Protein AF-A0A7S3Q5N1-F1 (afdb_monomer_lite)

Sequence (152 aa):
MFLPSTVKSIEFRAFNDCRSLRLLILPHDIDLNKVGNGIIDETAIYQIAENAGVAYEEYEWGDITAESNLRVNEWLFHHMDAVPLHKLCSDSTVTTKQINDYLHEHGNDSALAIDTIRGMTPLHILSMNPHAPPDTILTLLKADINAANVED

InterPro domains:
  IPR036770 Ankyrin repeat-containing domain superfamily [SSF48403] (69-150)

Secondary structure (DSSP, 8-state):
-B--TT---B-TTTTTT-TT----B--TT--GGGB-TTTTTTSHHHHHHHHTT----B-TTSPBPHHHHHHHHHHHHHTTTTSHHHHHHH-TT--HHHHHHHHHHH-GGGGG--BTTTTB-HHHHHHH-TT--HHHHHHHHHHHHHHTT---

Foldseek 3Di:
DEDDLPDAAAEALNCALVQVDLAYADRLPHDLVRYHACVQHNYLVQVLCVVVVLHFDADPVRHTDPVSRSSSSVCNHCVCVVLVLLVLLQDLPRDLVVNVVVCVVPPLCSQVDAPPSRRDGSLRSNVPRPNRDPVNNVSSVVSVVVVVVDDD

Organism: NCBI:txid122233

Radius of gyration: 17.09 Å; chains: 1; bounding box: 43×34×48 Å

pLDDT: mean 90.54, std 10.33, range [36.06, 98.06]

Structure (mmCIF, N/CA/C/O backbone):
data_AF-A0A7S3Q5N1-F1
#
_entry.id   AF-A0A7S3Q5N1-F1
#
loop_
_atom_site.group_PDB
_atom_site.id
_atom_site.type_symbol
_atom_site.label_atom_id
_atom_site.label_alt_id
_atom_site.label_comp_id
_atom_site.label_asym_id
_atom_site.label_entity_id
_atom_site.label_seq_id
_atom_site.pdbx_PDB_ins_code
_atom_site.Cartn_x
_atom_site.Cartn_y
_atom_site.Cartn_z
_atom_site.occupancy
_atom_site.B_iso_or_equiv
_atom_site.auth_seq_id
_atom_site.auth_comp_id
_atom_site.auth_asym_id
_atom_site.auth_atom_id
_atom_site.pdbx_PDB_model_num
ATOM 1 N N . MET A 1 1 ? -3.503 -5.733 -0.425 1.00 91.06 1 MET A N 1
ATOM 2 C CA . MET A 1 1 ? -2.674 -6.925 -0.172 1.00 91.06 1 MET A CA 1
ATOM 3 C C . MET A 1 1 ? -1.608 -6.554 0.836 1.00 91.06 1 MET A C 1
ATOM 5 O O . MET A 1 1 ? -0.963 -5.528 0.662 1.00 91.06 1 MET A O 1
ATOM 9 N N . PHE A 1 2 ? -1.458 -7.364 1.878 1.00 94.00 2 PHE A N 1
ATOM 10 C CA . PHE A 1 2 ? -0.447 -7.187 2.917 1.00 94.00 2 PHE A CA 1
ATOM 11 C C . PHE A 1 2 ? 0.593 -8.285 2.749 1.00 94.00 2 PHE A C 1
ATOM 13 O O . PHE A 1 2 ? 0.234 -9.465 2.746 1.00 94.00 2 PHE A O 1
ATOM 20 N N . LEU A 1 3 ? 1.854 -7.907 2.553 1.00 94.06 3 LEU A N 1
ATOM 21 C CA . LEU A 1 3 ? 2.936 -8.880 2.492 1.00 94.06 3 LEU A CA 1
ATOM 22 C C . LEU A 1 3 ? 3.393 -9.243 3.912 1.00 94.06 3 LEU A C 1
ATOM 24 O O . LEU A 1 3 ? 3.551 -8.349 4.744 1.00 94.06 3 LEU A O 1
ATOM 28 N N . PRO A 1 4 ? 3.626 -10.534 4.211 1.00 91.69 4 PRO A N 1
ATOM 29 C CA . PRO A 1 4 ? 4.167 -10.941 5.504 1.00 91.69 4 PRO A CA 1
ATOM 30 C C . PRO A 1 4 ? 5.545 -10.326 5.777 1.00 91.69 4 PRO A C 1
ATOM 32 O O . PRO A 1 4 ? 6.377 -10.247 4.874 1.00 91.69 4 PRO A O 1
ATOM 35 N N . SER A 1 5 ? 5.848 -10.019 7.043 1.00 90.50 5 SER A N 1
ATOM 36 C CA . SER A 1 5 ? 7.173 -9.524 7.475 1.00 90.50 5 SER A CA 1
ATOM 37 C C . SER A 1 5 ? 8.328 -10.503 7.219 1.00 90.50 5 SER A C 1
ATOM 39 O O . SER A 1 5 ? 9.507 -10.153 7.248 1.00 90.50 5 SER A O 1
ATOM 41 N N . THR A 1 6 ? 8.005 -11.764 6.936 1.00 93.38 6 THR A N 1
ATOM 42 C CA . THR A 1 6 ? 8.986 -12.786 6.574 1.00 93.38 6 THR A CA 1
ATOM 43 C C . THR A 1 6 ? 9.476 -12.672 5.130 1.00 93.38 6 THR A C 1
ATOM 45 O O . THR A 1 6 ? 10.448 -13.340 4.786 1.00 93.38 6 THR A O 1
ATOM 48 N N . VAL A 1 7 ? 8.827 -11.875 4.274 1.00 95.44 7 VAL A N 1
ATOM 49 C CA . VAL A 1 7 ? 9.244 -11.677 2.878 1.00 95.44 7 VAL A CA 1
ATOM 50 C C . VAL A 1 7 ? 10.573 -10.921 2.843 1.00 95.44 7 VAL A C 1
ATOM 52 O O . VAL A 1 7 ? 10.701 -9.853 3.432 1.00 95.44 7 VAL A O 1
ATOM 55 N N . LYS A 1 8 ? 11.576 -11.486 2.158 1.00 96.00 8 LYS A N 1
ATOM 56 C CA . LYS A 1 8 ? 12.937 -10.917 2.059 1.00 96.00 8 LYS A CA 1
ATOM 57 C C . LYS A 1 8 ? 13.319 -10.432 0.662 1.00 96.00 8 LYS A C 1
ATOM 59 O O . LYS A 1 8 ? 14.310 -9.719 0.531 1.00 96.00 8 LYS A O 1
ATOM 64 N N . SER A 1 9 ? 12.558 -10.817 -0.353 1.00 97.12 9 SER A N 1
ATOM 65 C CA . SER A 1 9 ? 12.685 -10.338 -1.727 1.00 97.12 9 SER A CA 1
ATOM 66 C C . SER A 1 9 ? 11.333 -10.432 -2.424 1.00 97.12 9 SER A C 1
ATOM 68 O O . SER A 1 9 ? 10.476 -11.232 -2.037 1.00 97.12 9 SER A O 1
ATOM 70 N N . ILE A 1 10 ? 11.145 -9.602 -3.443 1.00 98.06 10 ILE A N 1
ATOM 71 C CA . ILE A 1 10 ? 10.006 -9.662 -4.357 1.00 98.06 10 ILE A CA 1
ATOM 72 C C . ILE A 1 10 ? 10.604 -9.734 -5.753 1.00 98.06 10 ILE A C 1
ATOM 74 O O . ILE A 1 10 ? 11.391 -8.873 -6.129 1.00 98.06 10 ILE A O 1
ATOM 78 N N . GLU A 1 11 ? 10.267 -10.776 -6.500 1.00 97.94 11 GLU A N 1
ATOM 79 C CA . GLU A 1 11 ? 10.879 -11.024 -7.804 1.00 97.94 11 GLU A CA 1
ATOM 80 C C . GLU A 1 11 ? 10.388 -10.052 -8.885 1.00 97.94 11 GLU A C 1
ATOM 82 O O . GLU A 1 11 ? 9.372 -9.366 -8.737 1.00 97.94 11 GLU A O 1
ATOM 87 N N . PHE A 1 12 ? 11.130 -10.012 -9.994 1.00 95.81 12 PHE A N 1
ATOM 88 C CA . PHE A 1 12 ? 10.786 -9.247 -11.192 1.00 95.81 12 PHE A CA 1
ATOM 89 C C . PHE A 1 12 ? 9.322 -9.463 -11.596 1.00 95.81 12 PHE A C 1
ATOM 91 O O . PHE A 1 12 ? 8.880 -10.604 -11.740 1.00 95.81 12 PHE A O 1
ATOM 98 N N . ARG A 1 13 ? 8.581 -8.359 -11.782 1.00 95.56 13 ARG A N 1
ATOM 99 C CA . ARG A 1 13 ? 7.178 -8.366 -12.231 1.00 95.56 13 ARG A CA 1
ATOM 100 C C . ARG A 1 13 ? 6.227 -9.246 -11.399 1.00 95.56 13 ARG A C 1
ATOM 102 O O . ARG A 1 13 ? 5.213 -9.708 -11.911 1.00 95.56 13 ARG A O 1
ATOM 109 N N . ALA A 1 14 ? 6.498 -9.447 -10.106 1.00 97.88 14 ALA A N 1
ATOM 110 C CA . ALA A 1 14 ? 5.710 -10.349 -9.253 1.00 97.88 14 ALA A CA 1
ATOM 111 C C . ALA A 1 14 ? 4.196 -10.052 -9.201 1.00 97.88 14 ALA A C 1
ATOM 113 O O . ALA A 1 14 ? 3.405 -10.985 -9.068 1.00 97.88 14 ALA A O 1
ATOM 114 N N . PHE A 1 15 ? 3.790 -8.781 -9.305 1.00 97.81 15 PHE A N 1
ATOM 115 C CA . PHE A 1 15 ? 2.381 -8.373 -9.375 1.00 97.81 15 PHE A CA 1
ATOM 116 C C . PHE A 1 15 ? 2.050 -7.640 -10.678 1.00 97.81 15 PHE A C 1
ATOM 118 O O . PHE A 1 15 ? 1.045 -6.931 -10.738 1.00 97.81 15 PHE A O 1
ATOM 125 N N . ASN A 1 16 ? 2.872 -7.813 -11.717 1.00 95.50 16 ASN A N 1
ATOM 126 C CA . ASN A 1 16 ? 2.586 -7.251 -13.030 1.00 95.50 16 ASN A CA 1
ATOM 127 C C . ASN A 1 16 ? 1.212 -7.735 -13.516 1.00 95.50 16 ASN A C 1
ATOM 129 O O . ASN A 1 16 ? 0.789 -8.852 -13.203 1.00 95.50 16 ASN A O 1
ATOM 133 N N . ASP A 1 17 ? 0.482 -6.859 -14.204 1.00 96.81 17 ASP A N 1
ATOM 134 C CA . ASP A 1 17 ? -0.865 -7.124 -14.724 1.00 96.81 17 ASP A CA 1
ATOM 135 C C . ASP A 1 17 ? -1.947 -7.438 -13.678 1.00 96.81 17 ASP A C 1
ATOM 137 O O . ASP A 1 17 ? -3.094 -7.764 -14.011 1.00 96.81 17 ASP A O 1
ATOM 141 N N . CYS A 1 18 ? -1.657 -7.266 -12.386 1.00 97.19 18 CYS A N 1
ATOM 142 C CA . CYS A 1 18 ? -2.661 -7.367 -11.331 1.00 97.19 18 CYS A CA 1
ATOM 143 C C . CYS A 1 18 ? -3.556 -6.113 -11.317 1.00 97.19 18 CYS A C 1
ATOM 145 O O . CYS A 1 18 ? -3.589 -5.356 -10.350 1.00 97.19 18 CYS A O 1
ATOM 147 N N . ARG A 1 19 ? -4.336 -5.896 -12.382 1.00 95.00 19 ARG A N 1
ATOM 148 C CA . ARG A 1 19 ? -5.135 -4.679 -12.643 1.00 95.00 19 ARG A CA 1
ATOM 149 C C . ARG A 1 19 ? -6.170 -4.352 -11.562 1.00 95.00 19 ARG A C 1
ATOM 151 O O . ARG A 1 19 ? -6.584 -3.207 -11.425 1.00 95.00 19 ARG A O 1
ATOM 158 N N . SER A 1 20 ? -6.586 -5.345 -10.774 1.00 93.38 20 SER A N 1
ATOM 159 C CA . SER A 1 20 ? -7.503 -5.152 -9.636 1.00 93.38 20 SER A CA 1
ATOM 160 C C . SER A 1 20 ? -6.793 -4.812 -8.320 1.00 93.38 20 SER A C 1
ATOM 162 O O . SER A 1 20 ? -7.452 -4.470 -7.338 1.00 93.38 20 SER A O 1
ATOM 164 N N . LEU A 1 21 ? -5.463 -4.918 -8.265 1.00 94.12 21 LEU A N 1
ATOM 165 C CA . LEU A 1 21 ? -4.680 -4.640 -7.069 1.00 94.12 21 LEU A CA 1
ATOM 166 C C . LEU A 1 21 ? -4.631 -3.126 -6.839 1.00 94.12 21 LEU A C 1
ATOM 168 O O . LEU A 1 21 ? -4.021 -2.398 -7.612 1.00 94.12 21 LEU A O 1
ATOM 172 N N . ARG A 1 22 ? -5.303 -2.669 -5.775 1.00 91.50 22 ARG A N 1
ATOM 173 C CA . ARG A 1 22 ? -5.421 -1.245 -5.390 1.00 91.50 22 ARG A CA 1
ATOM 174 C C . ARG A 1 22 ? -4.589 -0.851 -4.171 1.00 91.50 22 ARG A C 1
ATOM 176 O O . ARG A 1 22 ? -4.359 0.329 -3.929 1.00 91.50 22 ARG A O 1
ATOM 183 N N . LEU A 1 23 ? -4.161 -1.838 -3.390 1.00 92.38 23 LEU A N 1
ATOM 184 C CA . LEU A 1 23 ? -3.349 -1.649 -2.194 1.00 92.38 23 LEU A CA 1
ATOM 185 C C . LEU A 1 23 ? -2.298 -2.750 -2.132 1.00 92.38 23 LEU A C 1
ATOM 187 O O . LEU A 1 23 ? -2.646 -3.932 -2.214 1.00 92.38 23 LEU A O 1
ATOM 191 N N . LEU A 1 24 ? -1.044 -2.370 -1.929 1.00 94.88 24 LEU A N 1
ATOM 192 C CA . LEU A 1 24 ? 0.062 -3.270 -1.643 1.00 94.88 24 LEU A CA 1
ATOM 193 C C . LEU A 1 24 ? 0.885 -2.636 -0.525 1.00 94.88 24 LEU A C 1
ATOM 195 O O . LEU A 1 24 ? 1.440 -1.559 -0.709 1.00 94.88 24 LEU A O 1
ATOM 199 N N . ILE A 1 25 ? 0.916 -3.290 0.632 1.00 94.12 25 ILE A N 1
ATOM 200 C CA . ILE A 1 25 ? 1.718 -2.869 1.779 1.00 94.12 25 ILE A CA 1
ATOM 201 C C . ILE A 1 25 ? 2.955 -3.759 1.828 1.00 94.12 25 ILE A C 1
ATOM 203 O O . ILE A 1 25 ? 2.840 -4.979 2.002 1.00 94.12 25 ILE A O 1
ATOM 207 N N . LEU A 1 26 ? 4.120 -3.142 1.627 1.00 94.88 26 LEU A N 1
ATOM 208 C CA . LEU A 1 26 ? 5.410 -3.808 1.753 1.00 94.88 26 LEU A CA 1
ATOM 209 C C . LEU A 1 26 ? 5.755 -4.042 3.234 1.00 94.88 26 LEU A C 1
ATOM 211 O O . LEU A 1 26 ? 5.317 -3.273 4.093 1.00 94.88 26 LEU A O 1
ATOM 215 N N . PRO A 1 27 ? 6.555 -5.072 3.556 1.00 92.31 27 PRO A N 1
ATOM 216 C CA . PRO A 1 27 ? 7.110 -5.229 4.894 1.00 92.31 27 PRO A CA 1
ATOM 217 C C . PRO A 1 27 ? 7.969 -4.023 5.277 1.00 92.31 27 PRO A C 1
ATOM 219 O O . PRO A 1 27 ? 8.753 -3.549 4.461 1.00 92.31 27 PRO A O 1
ATOM 222 N N . HIS A 1 28 ? 7.876 -3.567 6.526 1.00 88.88 28 HIS A N 1
ATOM 223 C CA . HIS A 1 28 ? 8.630 -2.402 7.008 1.00 88.88 28 HIS A CA 1
ATOM 224 C C . HIS A 1 28 ? 10.155 -2.616 7.031 1.00 88.88 28 HIS A C 1
ATOM 226 O O . HIS A 1 28 ? 10.906 -1.648 7.069 1.00 88.88 28 HIS A O 1
ATOM 232 N N . ASP A 1 29 ? 10.617 -3.868 7.040 1.00 91.12 29 ASP A N 1
ATOM 233 C CA . ASP A 1 29 ? 12.030 -4.257 7.059 1.00 91.12 29 ASP A CA 1
ATOM 234 C C . ASP A 1 29 ? 12.522 -4.795 5.705 1.00 91.12 29 ASP A C 1
ATOM 236 O O . ASP A 1 29 ? 13.600 -5.395 5.637 1.00 91.12 29 ASP A O 1
ATOM 240 N N . ILE A 1 30 ? 11.742 -4.630 4.627 1.00 95.25 30 ILE A N 1
ATOM 241 C CA . ILE A 1 30 ? 12.154 -5.117 3.311 1.00 95.25 30 ILE A CA 1
ATOM 242 C C . ILE A 1 30 ? 13.352 -4.320 2.784 1.00 95.25 30 ILE A C 1
ATOM 244 O O . ILE A 1 30 ? 13.396 -3.093 2.845 1.00 95.25 30 ILE A O 1
ATOM 248 N N . ASP A 1 31 ? 14.327 -5.030 2.225 1.00 95.38 31 ASP A N 1
ATOM 249 C CA . ASP A 1 31 ? 15.434 -4.417 1.497 1.00 95.38 31 ASP A CA 1
ATOM 250 C C . ASP A 1 31 ? 14.937 -4.005 0.106 1.00 95.38 31 ASP A C 1
ATOM 252 O O . ASP A 1 31 ? 14.671 -4.867 -0.735 1.00 95.38 31 ASP A O 1
ATOM 256 N N . LEU A 1 32 ? 14.804 -2.697 -0.144 1.00 95.31 32 LEU A N 1
ATOM 257 C CA . LEU A 1 32 ? 14.310 -2.174 -1.425 1.00 95.31 32 LEU A CA 1
ATOM 258 C C . LEU A 1 32 ? 15.200 -2.573 -2.614 1.00 95.31 32 LEU A C 1
ATOM 260 O O . LEU A 1 32 ? 14.700 -2.671 -3.732 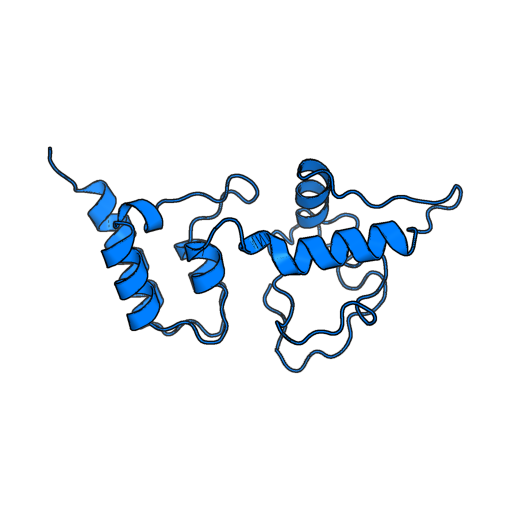1.00 95.31 32 LEU A O 1
ATOM 264 N N . ASN A 1 33 ? 16.476 -2.911 -2.386 1.00 93.75 33 ASN A N 1
ATOM 265 C CA . ASN A 1 33 ? 17.361 -3.435 -3.435 1.00 93.75 33 ASN A CA 1
ATOM 266 C C . ASN A 1 33 ? 17.005 -4.870 -3.860 1.00 93.75 33 ASN A C 1
ATOM 268 O O . ASN A 1 33 ? 17.517 -5.366 -4.862 1.00 93.75 33 ASN A O 1
ATOM 272 N N . LYS A 1 34 ? 16.152 -5.557 -3.091 1.00 96.12 34 LYS A N 1
ATOM 273 C CA . LYS A 1 34 ? 15.634 -6.905 -3.374 1.00 96.12 34 LYS A CA 1
ATOM 274 C C . LYS A 1 34 ? 14.180 -6.894 -3.835 1.00 96.12 34 LYS A C 1
ATOM 276 O O . LYS A 1 34 ? 13.543 -7.949 -3.879 1.00 96.12 34 LYS A O 1
ATOM 281 N N . VAL A 1 35 ? 13.647 -5.718 -4.148 1.00 97.38 35 VAL A N 1
ATOM 282 C CA . VAL A 1 35 ? 12.347 -5.563 -4.793 1.00 97.38 35 VAL A CA 1
ATOM 283 C C . VAL A 1 35 ? 12.596 -5.400 -6.289 1.00 97.38 35 VAL A C 1
ATOM 285 O O . VAL A 1 35 ? 13.238 -4.447 -6.727 1.00 97.38 35 VAL A O 1
ATOM 288 N N . GLY A 1 36 ? 12.140 -6.383 -7.061 1.00 95.50 36 GLY A N 1
ATOM 289 C CA . GLY A 1 36 ? 12.423 -6.515 -8.484 1.00 95.50 36 GLY A CA 1
ATOM 290 C C . GLY A 1 36 ? 11.889 -5.361 -9.328 1.00 95.50 36 GLY A C 1
ATOM 291 O O . GLY A 1 36 ? 11.133 -4.509 -8.862 1.00 95.50 36 GLY A O 1
ATOM 292 N N . ASN A 1 37 ? 12.277 -5.345 -10.603 1.00 94.62 37 ASN A N 1
ATOM 293 C CA . ASN A 1 37 ? 11.796 -4.323 -11.525 1.00 94.62 37 ASN A CA 1
ATOM 294 C C . ASN A 1 37 ? 10.327 -4.556 -11.893 1.00 94.62 37 ASN A C 1
ATOM 296 O O . ASN A 1 37 ? 9.907 -5.700 -12.099 1.00 94.62 37 ASN A O 1
ATOM 300 N N . GLY A 1 38 ? 9.558 -3.469 -11.990 1.00 95.19 38 GLY A N 1
ATOM 301 C CA . GLY A 1 38 ? 8.195 -3.508 -12.524 1.00 95.19 38 GLY A CA 1
ATOM 302 C C . GLY A 1 38 ? 7.207 -4.308 -11.679 1.00 95.19 38 GLY A C 1
ATOM 303 O O . GLY A 1 38 ? 6.259 -4.868 -12.225 1.00 95.19 38 GLY A O 1
ATOM 304 N N . ILE A 1 39 ? 7.415 -4.427 -10.360 1.00 97.06 39 ILE A N 1
ATOM 305 C CA . ILE A 1 39 ? 6.557 -5.280 -9.519 1.00 97.06 39 ILE A CA 1
ATOM 306 C C . ILE A 1 39 ? 5.084 -4.886 -9.559 1.00 97.06 39 ILE A C 1
ATOM 308 O O . ILE A 1 39 ? 4.245 -5.751 -9.348 1.00 97.06 39 ILE A O 1
ATOM 312 N N . ILE A 1 40 ? 4.778 -3.616 -9.822 1.00 96.81 40 ILE A N 1
ATOM 313 C CA . ILE A 1 40 ? 3.415 -3.088 -9.903 1.00 96.81 40 ILE A CA 1
ATOM 314 C C . ILE A 1 40 ? 3.053 -2.620 -11.315 1.00 96.81 40 ILE A C 1
ATOM 316 O O . ILE A 1 40 ? 2.032 -1.960 -11.482 1.00 96.81 40 ILE A O 1
ATOM 320 N N . ASP A 1 41 ? 3.856 -2.945 -12.324 1.00 94.50 41 ASP A N 1
ATOM 321 C CA . ASP A 1 41 ? 3.592 -2.544 -13.705 1.00 94.50 41 ASP A CA 1
ATOM 322 C C . ASP A 1 41 ? 2.229 -3.078 -14.193 1.00 94.50 41 ASP A C 1
ATOM 324 O O . ASP A 1 41 ? 1.811 -4.176 -13.819 1.00 94.50 41 ASP A O 1
ATOM 328 N N . GLU A 1 42 ? 1.502 -2.291 -14.980 1.00 94.19 42 GLU A N 1
ATOM 329 C CA . GLU A 1 42 ? 0.109 -2.557 -15.389 1.00 94.19 42 GLU A CA 1
ATOM 330 C C . GLU A 1 42 ? -0.895 -2.816 -14.232 1.00 94.19 42 GLU A C 1
ATOM 332 O O . GLU A 1 42 ? -1.951 -3.427 -14.421 1.00 94.19 42 GLU A O 1
ATOM 337 N N . THR A 1 43 ? -0.626 -2.332 -13.013 1.00 96.06 43 THR A N 1
ATOM 338 C CA . THR A 1 43 ? -1.594 -2.380 -11.895 1.00 96.06 43 THR A CA 1
ATOM 339 C C . THR A 1 43 ? -2.321 -1.049 -11.686 1.00 96.06 43 THR A C 1
ATOM 341 O O . THR A 1 43 ? -1.865 0.012 -12.112 1.00 96.06 43 THR A O 1
ATOM 344 N N . ALA A 1 44 ? -3.436 -1.066 -10.944 1.00 94.38 44 ALA A N 1
ATOM 345 C CA . ALA A 1 44 ? -4.084 0.177 -10.516 1.00 94.38 44 ALA A CA 1
ATOM 346 C C . ALA A 1 44 ? -3.209 0.991 -9.538 1.00 94.38 44 ALA A C 1
ATOM 348 O O . ALA A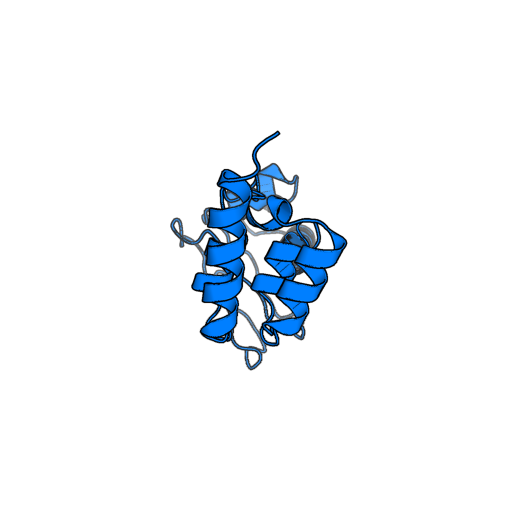 1 44 ? -3.317 2.214 -9.492 1.00 94.38 44 ALA A O 1
ATOM 349 N N . ILE A 1 45 ? -2.316 0.337 -8.781 1.00 94.25 45 ILE A N 1
ATOM 350 C CA . ILE A 1 45 ? -1.334 1.025 -7.924 1.00 94.25 45 ILE A CA 1
ATOM 351 C C . ILE A 1 45 ? -0.319 1.800 -8.768 1.00 94.25 45 ILE A C 1
ATOM 353 O O . ILE A 1 45 ? 0.103 2.877 -8.360 1.00 94.25 45 ILE A O 1
ATOM 357 N N . TYR A 1 46 ? 0.054 1.296 -9.944 1.00 95.00 46 TYR A N 1
ATOM 358 C CA . TYR A 1 46 ? 0.976 2.016 -10.818 1.00 95.00 46 TYR A CA 1
ATOM 359 C C . TYR A 1 46 ? 0.364 3.290 -11.400 1.00 95.00 46 TYR A C 1
ATOM 361 O O . TYR A 1 46 ? 1.000 4.334 -11.345 1.00 95.00 46 TYR A O 1
ATOM 369 N N . GLN A 1 47 ? -0.899 3.258 -11.833 1.00 92.44 47 GLN A N 1
ATOM 370 C CA . GLN A 1 47 ? -1.612 4.474 -12.266 1.00 92.44 47 GLN A CA 1
ATOM 371 C C . GLN A 1 47 ? -1.652 5.535 -11.159 1.00 92.44 47 GLN A C 1
ATOM 373 O O . GLN A 1 47 ? -1.545 6.735 -11.396 1.00 92.44 47 GLN A O 1
ATOM 378 N N . ILE A 1 48 ? -1.799 5.079 -9.917 1.00 91.31 48 ILE A N 1
ATOM 379 C CA . ILE A 1 48 ? -1.720 5.932 -8.741 1.00 91.31 48 ILE A CA 1
ATOM 380 C C . ILE A 1 48 ? -0.313 6.547 -8.589 1.00 91.31 48 ILE A C 1
ATOM 382 O O . ILE A 1 48 ? -0.205 7.748 -8.340 1.00 91.31 48 ILE A O 1
ATOM 386 N N . ALA A 1 49 ? 0.746 5.743 -8.709 1.00 93.38 49 ALA A N 1
ATOM 387 C CA . ALA A 1 49 ? 2.126 6.213 -8.605 1.00 93.38 49 ALA A CA 1
ATOM 388 C C . ALA A 1 49 ? 2.447 7.231 -9.710 1.00 93.38 49 ALA A C 1
ATOM 390 O O . ALA A 1 49 ? 2.979 8.303 -9.428 1.00 93.38 49 ALA A O 1
ATOM 391 N N . GLU A 1 50 ? 2.024 6.955 -10.943 1.00 93.56 50 GLU A N 1
ATOM 392 C CA . GLU A 1 50 ? 2.158 7.854 -12.089 1.00 93.56 50 GLU A CA 1
ATOM 393 C C . GLU A 1 50 ? 1.467 9.203 -11.839 1.00 93.56 50 GLU A C 1
ATOM 395 O O . GLU A 1 50 ? 2.085 10.254 -12.013 1.00 93.56 50 GLU A O 1
ATOM 400 N N . ASN A 1 51 ? 0.234 9.197 -11.319 1.00 91.62 51 ASN A N 1
ATOM 401 C CA . ASN A 1 51 ? -0.483 10.421 -10.934 1.00 91.62 51 ASN A CA 1
ATOM 402 C C . ASN A 1 51 ? 0.210 11.204 -9.806 1.00 91.62 51 ASN A C 1
ATOM 404 O O . ASN A 1 51 ? 0.039 12.419 -9.702 1.00 91.62 51 ASN A O 1
ATOM 408 N N . ALA A 1 52 ? 1.001 10.529 -8.969 1.00 90.31 52 ALA A N 1
ATOM 409 C CA . ALA A 1 52 ? 1.849 11.153 -7.958 1.00 90.31 52 ALA A CA 1
ATOM 410 C C . ALA A 1 52 ? 3.200 11.649 -8.521 1.00 90.31 52 ALA A C 1
ATOM 412 O O . ALA A 1 52 ? 4.051 12.101 -7.756 1.00 90.31 52 ALA A O 1
ATOM 413 N N . GLY A 1 53 ? 3.409 11.574 -9.840 1.00 93.75 53 GLY A N 1
ATOM 414 C CA . GLY A 1 53 ? 4.656 11.958 -10.505 1.00 93.75 53 GLY A CA 1
ATOM 415 C C . GLY A 1 53 ? 5.751 10.892 -10.428 1.00 93.75 53 GLY A C 1
ATOM 416 O O . GLY A 1 53 ? 6.921 11.197 -10.652 1.00 93.75 53 GLY A O 1
ATOM 417 N N . VAL A 1 54 ? 5.391 9.649 -10.101 1.00 94.31 54 VAL A N 1
ATOM 418 C CA . VAL A 1 54 ? 6.306 8.518 -9.921 1.00 94.31 54 VAL A CA 1
ATOM 419 C C . VAL A 1 54 ? 5.978 7.434 -10.950 1.00 94.31 54 VAL A C 1
ATOM 421 O O . VAL A 1 54 ? 5.405 6.395 -10.638 1.00 94.31 54 VAL A O 1
ATOM 424 N N . ALA A 1 55 ? 6.321 7.702 -12.209 1.00 93.12 55 ALA A N 1
ATOM 425 C CA . ALA A 1 55 ? 6.186 6.745 -13.308 1.00 93.12 55 ALA A CA 1
ATOM 426 C C . ALA A 1 55 ? 7.456 5.896 -13.473 1.00 93.12 55 ALA A C 1
ATOM 428 O O . ALA A 1 55 ? 8.553 6.327 -13.090 1.00 93.12 55 ALA A O 1
ATOM 429 N N . TYR A 1 56 ? 7.317 4.714 -14.075 1.00 94.25 56 TYR A N 1
ATOM 430 C CA . TYR A 1 56 ? 8.463 3.985 -14.602 1.00 94.25 56 TYR A CA 1
ATOM 431 C C . TYR A 1 56 ? 9.002 4.730 -15.820 1.00 94.25 56 TYR A C 1
ATOM 433 O O . TYR A 1 56 ? 8.254 5.300 -16.612 1.00 94.25 56 TYR A O 1
ATOM 441 N N . GLU A 1 57 ? 10.320 4.735 -15.953 1.00 91.50 57 GLU A N 1
ATOM 442 C CA . GLU A 1 57 ? 10.990 5.200 -17.158 1.00 91.50 57 GLU A CA 1
ATOM 443 C C . GLU A 1 57 ? 11.545 3.972 -17.862 1.00 91.50 57 GLU A C 1
ATOM 445 O O . GLU A 1 57 ? 12.196 3.134 -17.233 1.00 91.50 57 GLU A O 1
ATOM 450 N N . GLU A 1 58 ? 11.277 3.862 -19.157 1.00 86.44 58 GLU A N 1
ATOM 451 C CA . GLU A 1 58 ? 11.673 2.716 -19.966 1.00 86.44 58 GLU A CA 1
ATOM 452 C C . GLU A 1 58 ? 12.757 3.109 -20.972 1.00 86.44 58 GLU A C 1
ATOM 454 O O . GLU A 1 58 ? 12.758 4.211 -21.527 1.00 86.44 58 GLU A O 1
ATOM 459 N N . TYR A 1 59 ? 13.681 2.187 -21.239 1.00 81.75 59 TYR A N 1
ATOM 460 C CA . TYR A 1 59 ? 14.548 2.258 -22.413 1.00 81.75 59 TYR A CA 1
ATOM 461 C C . TYR A 1 59 ? 13.751 1.982 -23.697 1.00 81.75 59 TYR A C 1
ATOM 463 O O . TYR A 1 59 ? 12.643 1.455 -23.656 1.00 81.75 59 TYR A O 1
ATOM 471 N N . GLU A 1 60 ? 14.358 2.236 -24.862 1.00 75.31 60 GLU A N 1
ATOM 472 C CA . GLU A 1 60 ? 13.749 2.003 -26.190 1.00 75.31 60 GLU A CA 1
ATOM 473 C C . GLU A 1 60 ? 13.216 0.567 -26.419 1.00 75.31 60 GLU A C 1
ATOM 475 O O . GLU A 1 60 ? 12.487 0.329 -27.378 1.00 75.31 60 GLU A O 1
ATOM 480 N N . TRP A 1 61 ? 13.569 -0.387 -25.552 1.00 76.69 61 TRP A N 1
ATOM 481 C CA . TRP A 1 61 ? 13.206 -1.805 -25.634 1.00 76.69 61 TRP A CA 1
ATOM 482 C C . TRP A 1 61 ? 12.215 -2.246 -24.538 1.00 76.69 61 TRP A C 1
ATOM 484 O O . TRP A 1 61 ? 11.937 -3.438 -24.424 1.00 76.69 61 TRP A O 1
ATOM 494 N N . GLY A 1 62 ? 11.672 -1.305 -23.752 1.00 77.12 62 GLY A N 1
ATOM 495 C CA . GLY A 1 62 ? 10.679 -1.574 -22.701 1.00 77.12 62 GLY A CA 1
ATOM 496 C C . GLY A 1 62 ? 11.267 -2.023 -21.358 1.00 77.12 62 GLY A C 1
ATOM 497 O O . GLY A 1 62 ? 10.538 -2.482 -20.479 1.00 77.12 62 GLY A O 1
ATOM 498 N N . ASP A 1 63 ? 12.589 -1.917 -21.186 1.00 86.69 63 ASP A N 1
ATOM 499 C CA . ASP A 1 63 ? 13.248 -2.210 -19.913 1.00 86.69 63 ASP A CA 1
ATOM 500 C C . ASP A 1 63 ? 13.159 -1.005 -18.975 1.00 86.69 63 ASP A C 1
ATOM 502 O O . ASP A 1 63 ? 13.616 0.089 -19.308 1.00 86.69 63 ASP A O 1
ATOM 506 N N . ILE A 1 64 ? 12.624 -1.225 -17.775 1.00 91.81 64 ILE A N 1
ATOM 507 C CA . ILE A 1 64 ? 12.527 -0.209 -16.722 1.00 91.81 64 ILE A CA 1
ATOM 508 C C . ILE A 1 64 ? 13.929 0.137 -16.206 1.00 91.81 64 ILE A C 1
ATOM 510 O O . ILE A 1 64 ? 14.706 -0.752 -15.836 1.00 91.81 64 ILE A O 1
ATOM 514 N N . THR A 1 65 ? 14.250 1.431 -16.134 1.00 92.44 65 THR A N 1
ATOM 515 C CA . THR A 1 65 ? 15.533 1.897 -15.591 1.00 92.44 65 THR A CA 1
ATOM 516 C C . THR A 1 65 ? 15.658 1.565 -14.101 1.00 92.44 65 THR A C 1
ATOM 518 O O . THR A 1 65 ? 14.690 1.627 -13.343 1.00 92.44 65 THR A O 1
ATOM 521 N N . ALA A 1 66 ? 16.875 1.257 -13.639 1.00 91.81 66 ALA A N 1
ATOM 522 C CA . ALA A 1 66 ? 17.113 0.974 -12.219 1.00 91.81 66 ALA A CA 1
ATOM 523 C C . ALA A 1 66 ? 16.722 2.156 -11.308 1.00 91.81 66 ALA A C 1
ATOM 525 O O . ALA A 1 66 ? 16.205 1.946 -10.213 1.00 91.81 66 ALA A O 1
ATOM 526 N N . GLU A 1 67 ? 16.932 3.389 -11.778 1.00 93.44 67 GLU A N 1
ATOM 527 C CA . GLU A 1 67 ? 16.577 4.616 -11.057 1.00 93.44 67 GLU A CA 1
ATOM 528 C C . GLU A 1 67 ? 15.061 4.779 -10.907 1.00 93.44 67 GLU A C 1
ATOM 530 O O . GLU A 1 67 ? 14.571 4.974 -9.793 1.00 93.44 67 GLU A O 1
ATOM 535 N N . SER A 1 68 ? 14.297 4.637 -11.996 1.00 94.44 68 SER A N 1
ATOM 536 C CA . SER A 1 68 ? 12.836 4.735 -11.916 1.00 94.44 68 SER A CA 1
ATOM 537 C C . SER A 1 68 ? 12.233 3.592 -11.101 1.00 94.44 68 SER A C 1
ATOM 539 O O . SER A 1 68 ? 11.284 3.819 -10.350 1.00 94.44 68 SER A O 1
ATOM 541 N N . ASN A 1 69 ? 12.821 2.391 -11.162 1.00 95.12 69 ASN A N 1
ATOM 542 C CA . ASN A 1 69 ? 12.393 1.283 -10.319 1.00 95.12 69 ASN A CA 1
ATOM 543 C C . ASN A 1 69 ? 12.575 1.582 -8.829 1.00 95.12 69 ASN A C 1
ATOM 545 O O . ASN A 1 69 ? 11.648 1.381 -8.045 1.00 95.12 69 ASN A O 1
ATOM 549 N N . LEU A 1 70 ? 13.748 2.090 -8.441 1.00 95.25 70 LEU A N 1
ATOM 550 C CA . LEU A 1 70 ? 14.006 2.468 -7.055 1.00 95.25 70 LEU A CA 1
ATOM 551 C C . LEU A 1 70 ? 13.018 3.546 -6.595 1.00 95.25 70 LEU A C 1
ATOM 553 O O . LEU A 1 70 ? 12.397 3.380 -5.550 1.00 95.25 70 LEU A O 1
ATOM 557 N N . ARG A 1 71 ? 12.791 4.581 -7.412 1.00 96.12 71 ARG A N 1
ATOM 558 C CA . ARG A 1 71 ? 11.834 5.661 -7.121 1.00 96.12 71 ARG A CA 1
ATOM 559 C C . ARG A 1 71 ? 10.414 5.135 -6.887 1.00 96.12 71 ARG A C 1
ATOM 561 O O . ARG A 1 71 ? 9.752 5.546 -5.936 1.00 96.12 71 ARG A O 1
ATOM 568 N N . VAL A 1 72 ? 9.943 4.215 -7.731 1.00 96.19 72 VAL A N 1
ATOM 569 C CA . VAL A 1 72 ? 8.619 3.589 -7.572 1.00 96.19 72 VAL A CA 1
ATOM 570 C C . VAL A 1 72 ? 8.561 2.712 -6.321 1.00 96.19 72 VAL A C 1
ATOM 572 O O . VAL A 1 72 ? 7.569 2.762 -5.593 1.00 96.19 72 VAL A O 1
ATOM 575 N N . ASN A 1 73 ? 9.611 1.945 -6.027 1.00 96.44 73 ASN A N 1
ATOM 576 C CA . ASN A 1 73 ? 9.667 1.099 -4.833 1.00 96.44 73 ASN A CA 1
ATOM 577 C C . ASN A 1 73 ? 9.717 1.923 -3.536 1.00 96.44 73 ASN A C 1
ATOM 579 O O . ASN A 1 73 ? 9.031 1.583 -2.573 1.00 96.44 73 ASN A O 1
ATOM 583 N N . GLU A 1 74 ? 10.465 3.028 -3.516 1.00 96.19 74 GLU A N 1
ATOM 584 C CA . GLU A 1 74 ? 10.482 3.990 -2.408 1.00 96.19 74 GLU A CA 1
ATOM 585 C C . GLU A 1 74 ? 9.112 4.640 -2.216 1.00 96.19 74 GLU A C 1
ATOM 587 O O . GLU A 1 74 ? 8.593 4.684 -1.099 1.00 96.19 74 GLU A O 1
ATOM 592 N N . TRP A 1 75 ? 8.479 5.083 -3.306 1.00 95.69 75 TRP A N 1
ATOM 593 C CA . TRP A 1 75 ? 7.117 5.601 -3.248 1.00 95.69 75 TRP A CA 1
ATOM 594 C C . TRP A 1 75 ? 6.154 4.547 -2.692 1.00 95.69 75 TRP A C 1
ATOM 596 O O . TRP A 1 75 ? 5.380 4.841 -1.785 1.00 95.69 75 TRP A O 1
ATOM 606 N N . LEU A 1 76 ? 6.239 3.297 -3.150 1.00 94.75 76 LEU A N 1
ATOM 607 C CA . LEU A 1 76 ? 5.390 2.212 -2.664 1.00 94.75 76 LEU A CA 1
ATOM 608 C C . LEU A 1 76 ? 5.634 1.909 -1.180 1.00 94.75 76 LEU A C 1
ATOM 610 O O . LEU A 1 76 ? 4.705 1.526 -0.475 1.00 94.75 76 LEU A O 1
ATOM 614 N N . PHE A 1 77 ? 6.845 2.112 -0.676 1.00 94.31 77 PHE A N 1
ATOM 615 C CA . PHE A 1 77 ? 7.139 1.964 0.745 1.00 94.31 77 PHE A CA 1
ATOM 616 C C . PHE A 1 77 ? 6.539 3.105 1.587 1.00 94.31 77 PHE A C 1
ATOM 618 O O . PHE A 1 77 ? 6.019 2.862 2.675 1.00 94.31 77 PHE A O 1
ATOM 625 N N . HIS A 1 78 ? 6.542 4.335 1.065 1.00 92.69 78 HIS A N 1
ATOM 626 C CA . HIS A 1 78 ? 6.171 5.545 1.810 1.00 92.69 78 HIS A CA 1
ATOM 627 C C . HIS A 1 78 ? 4.776 6.109 1.513 1.00 92.69 78 HIS A C 1
ATOM 629 O O . HIS A 1 78 ? 4.336 7.031 2.194 1.00 92.69 78 HIS A O 1
ATOM 635 N N . HIS A 1 79 ? 4.042 5.585 0.530 1.00 90.50 79 HIS A N 1
ATOM 636 C CA . HIS A 1 79 ? 2.798 6.199 0.040 1.00 90.50 79 HIS A CA 1
ATOM 637 C C . HIS A 1 79 ? 1.694 6.385 1.095 1.00 90.50 79 HIS A C 1
ATOM 639 O O . HIS A 1 79 ? 0.767 7.162 0.873 1.00 90.50 79 HIS A O 1
ATOM 645 N N . MET A 1 80 ? 1.768 5.675 2.223 1.00 89.75 80 MET A N 1
ATOM 646 C CA . MET A 1 80 ? 0.821 5.809 3.332 1.00 89.75 80 MET A CA 1
ATOM 647 C C . MET A 1 80 ? 1.204 6.927 4.317 1.00 89.75 80 MET A C 1
ATOM 649 O O . MET A 1 80 ? 0.384 7.316 5.141 1.00 89.75 80 MET A O 1
ATOM 653 N N . ASP A 1 81 ? 2.416 7.483 4.243 1.00 90.81 81 ASP A N 1
ATOM 654 C CA . ASP A 1 81 ? 2.932 8.463 5.211 1.00 90.81 81 ASP A CA 1
ATOM 655 C C . ASP A 1 81 ? 2.131 9.772 5.229 1.00 90.81 81 ASP A C 1
ATOM 657 O O . ASP A 1 81 ? 2.019 10.412 6.273 1.00 90.81 81 ASP A O 1
ATOM 661 N N . ALA A 1 82 ? 1.523 10.140 4.098 1.00 87.25 82 ALA A N 1
ATOM 662 C CA . ALA A 1 82 ? 0.682 11.329 3.972 1.00 87.25 82 ALA A CA 1
ATOM 663 C C . ALA A 1 82 ? -0.731 11.160 4.568 1.00 87.25 82 ALA A C 1
ATOM 665 O O . ALA A 1 82 ? -1.459 12.142 4.698 1.00 87.25 82 ALA A O 1
ATOM 666 N N . VAL A 1 83 ? -1.124 9.935 4.935 1.00 90.50 83 VAL A N 1
ATOM 667 C CA . VAL A 1 83 ? -2.445 9.595 5.488 1.00 90.50 83 VAL A CA 1
ATOM 668 C C . VAL A 1 83 ? -2.278 8.835 6.814 1.00 90.50 83 VAL A C 1
ATOM 670 O O . VAL A 1 83 ? -2.414 7.610 6.860 1.00 90.50 83 VAL A O 1
ATOM 673 N N . PRO A 1 84 ? -1.959 9.532 7.926 1.00 93.62 84 PRO A N 1
ATOM 674 C CA . PRO A 1 84 ? -1.431 8.892 9.134 1.00 93.62 84 PRO A CA 1
ATOM 675 C C . PRO A 1 84 ? -2.368 7.864 9.778 1.00 93.62 84 PRO A C 1
ATOM 677 O O . PRO A 1 84 ? -1.898 6.826 10.243 1.00 93.62 84 PRO A O 1
ATOM 680 N N . LEU A 1 85 ? -3.687 8.096 9.764 1.00 95.69 85 LEU A N 1
ATOM 681 C CA . LEU A 1 85 ? -4.641 7.113 10.280 1.00 95.69 85 LEU A CA 1
ATOM 682 C C . LEU A 1 85 ? -4.726 5.871 9.385 1.00 95.69 85 LEU A C 1
ATOM 684 O O . LEU A 1 85 ? -4.769 4.756 9.901 1.00 95.69 85 LEU A O 1
ATOM 688 N N . HIS A 1 86 ? -4.692 6.021 8.057 1.00 95.00 86 HIS A N 1
ATOM 689 C CA . HIS A 1 86 ? -4.627 4.880 7.139 1.00 95.00 86 HIS A CA 1
ATOM 690 C C . HIS A 1 86 ? -3.328 4.096 7.317 1.00 95.00 86 HIS A C 1
ATOM 692 O O . HIS A 1 86 ? -3.368 2.865 7.340 1.00 95.00 86 HIS A O 1
ATOM 698 N N . LYS A 1 87 ? -2.194 4.788 7.493 1.00 94.81 87 LYS A N 1
ATOM 699 C CA . LYS A 1 87 ? -0.909 4.157 7.819 1.00 94.81 87 LYS A CA 1
ATOM 700 C C . LYS A 1 87 ? -1.010 3.349 9.106 1.00 94.81 87 LYS A C 1
ATOM 702 O O . LYS A 1 87 ? -0.672 2.168 9.094 1.00 94.81 87 LYS A O 1
ATOM 707 N N . LEU A 1 88 ? -1.543 3.941 10.175 1.00 95.88 88 LEU A N 1
ATOM 708 C CA . LEU A 1 88 ? -1.773 3.239 11.435 1.00 95.88 88 LEU A CA 1
ATOM 709 C C . LEU A 1 88 ? -2.672 2.008 11.239 1.00 95.88 88 LEU A C 1
ATOM 711 O O . LEU A 1 88 ? -2.361 0.938 11.749 1.00 95.88 88 LEU A O 1
ATOM 715 N N . CYS A 1 89 ? -3.744 2.124 10.451 1.00 95.62 89 CYS A N 1
ATOM 716 C CA . CYS A 1 89 ? -4.639 1.006 10.138 1.00 95.62 89 CYS A CA 1
ATOM 717 C C . CYS A 1 89 ? -3.968 -0.110 9.331 1.00 95.62 89 CYS A C 1
ATOM 719 O O . CYS A 1 89 ? -4.409 -1.257 9.394 1.00 95.62 89 CYS A O 1
ATOM 721 N N . SER A 1 90 ? -2.927 0.214 8.563 1.00 93.88 90 SER A N 1
ATOM 722 C CA . SER A 1 90 ? -2.142 -0.758 7.800 1.00 93.88 90 SER A CA 1
ATOM 723 C C . SER A 1 90 ? -1.023 -1.421 8.612 1.00 93.88 90 SER A C 1
ATOM 725 O O . SER A 1 90 ? -0.435 -2.400 8.155 1.00 93.88 90 SER A O 1
ATOM 727 N N . ASP A 1 91 ? -0.721 -0.912 9.808 1.00 92.94 91 ASP A N 1
ATOM 728 C CA . ASP A 1 91 ? 0.376 -1.415 10.626 1.00 92.94 91 ASP A CA 1
ATOM 729 C C . ASP A 1 91 ? 0.058 -2.814 11.182 1.00 92.94 91 ASP A C 1
ATOM 731 O O . ASP A 1 91 ? -1.030 -3.080 11.698 1.00 92.94 91 ASP A O 1
ATOM 735 N N . SER A 1 92 ? 1.026 -3.728 11.099 1.00 91.31 92 SER A N 1
ATOM 736 C CA . SER A 1 92 ? 0.896 -5.092 11.634 1.00 91.31 92 SER A CA 1
ATOM 737 C C . SER A 1 92 ? 0.758 -5.160 13.163 1.00 91.31 92 SER A C 1
ATOM 739 O O . SER A 1 92 ? 0.359 -6.188 13.703 1.00 91.31 92 SER A O 1
ATOM 741 N N . THR A 1 93 ? 1.098 -4.082 13.866 1.00 92.75 93 THR A N 1
ATOM 742 C CA . THR A 1 93 ? 1.066 -3.956 15.328 1.00 92.75 93 THR A CA 1
ATOM 743 C C . THR A 1 93 ? -0.099 -3.104 15.826 1.00 92.75 93 THR A C 1
ATOM 745 O O . THR A 1 93 ? -0.162 -2.806 17.017 1.00 92.75 93 THR A O 1
ATOM 748 N N . VAL A 1 94 ? -1.023 -2.714 14.939 1.00 95.19 94 VAL A N 1
ATOM 749 C CA . VAL A 1 94 ? -2.142 -1.828 15.270 1.00 95.19 94 VAL A CA 1
ATOM 750 C C . VAL A 1 94 ? -2.980 -2.358 16.439 1.00 95.19 94 VAL A C 1
ATOM 752 O O . VAL A 1 94 ? -3.379 -3.522 16.494 1.00 95.19 94 VAL A O 1
ATOM 755 N N . THR A 1 95 ? -3.292 -1.470 17.379 1.00 96.50 95 THR A N 1
ATOM 756 C CA . THR A 1 95 ? -4.095 -1.765 18.568 1.00 96.50 95 THR A CA 1
ATOM 757 C C . THR A 1 95 ? -5.264 -0.800 18.712 1.00 96.50 95 THR A C 1
ATOM 759 O O . THR A 1 95 ? -5.245 0.330 18.220 1.00 96.50 95 THR A O 1
ATOM 762 N N . THR A 1 96 ? -6.276 -1.219 19.474 1.00 95.69 96 THR A N 1
ATOM 763 C CA . THR A 1 96 ? -7.453 -0.389 19.778 1.00 95.69 96 THR A CA 1
ATOM 764 C C . THR A 1 96 ? -7.062 0.891 20.499 1.00 95.69 96 THR A C 1
ATOM 766 O O . THR A 1 96 ? -7.637 1.945 20.245 1.00 95.69 96 THR A O 1
ATOM 769 N N . LYS A 1 97 ? -6.043 0.813 21.365 1.00 96.56 97 LYS A N 1
ATOM 770 C CA . LYS A 1 97 ? -5.517 1.974 22.077 1.00 96.56 97 LYS A CA 1
ATOM 771 C C . LYS A 1 97 ? -4.926 3.000 21.109 1.00 96.56 97 LYS A C 1
ATOM 773 O O . LYS A 1 97 ? -5.304 4.155 21.198 1.00 96.56 97 LYS A O 1
ATOM 778 N N . GLN A 1 98 ? -4.070 2.590 20.170 1.00 97.50 98 GLN A N 1
ATOM 779 C CA . GLN A 1 98 ? -3.461 3.529 19.216 1.00 97.50 98 GLN A CA 1
ATOM 780 C C . GLN A 1 98 ? -4.509 4.243 18.354 1.00 97.50 98 GLN A C 1
ATOM 782 O O . GLN A 1 98 ? -4.397 5.443 18.136 1.00 97.50 98 GLN A O 1
ATOM 787 N N . ILE A 1 99 ? -5.540 3.525 17.895 1.00 96.31 99 ILE A N 1
ATOM 788 C CA . ILE A 1 99 ? -6.632 4.135 17.124 1.00 96.31 99 ILE A CA 1
ATOM 789 C C . ILE A 1 99 ? -7.420 5.124 17.988 1.00 96.31 99 ILE A C 1
ATOM 791 O O . ILE A 1 99 ? -7.666 6.242 17.552 1.00 96.31 99 ILE A O 1
ATOM 795 N N . ASN A 1 100 ? -7.792 4.743 19.214 1.00 95.12 100 ASN A N 1
ATOM 796 C CA . ASN A 1 100 ? -8.504 5.641 20.128 1.00 95.12 100 ASN A CA 1
ATOM 797 C C . ASN A 1 100 ? -7.686 6.890 20.465 1.00 95.12 100 ASN A C 1
ATOM 799 O O . ASN A 1 100 ? -8.236 7.986 20.456 1.00 95.12 100 ASN A O 1
ATOM 803 N N . ASP A 1 101 ? -6.393 6.726 20.750 1.00 97.00 101 ASP A N 1
ATOM 804 C CA . ASP A 1 101 ? -5.488 7.835 21.046 1.00 97.00 101 ASP A CA 1
ATOM 805 C C . ASP A 1 101 ? -5.437 8.805 19.851 1.00 97.00 101 ASP A C 1
ATOM 807 O O . ASP A 1 101 ? -5.613 10.008 20.032 1.00 97.00 101 ASP A O 1
ATOM 811 N N . TYR A 1 102 ? -5.301 8.280 18.626 1.00 96.81 102 TYR A N 1
ATOM 812 C CA . TYR A 1 102 ? -5.301 9.085 17.403 1.00 96.81 102 TYR A CA 1
ATOM 813 C C . TYR A 1 102 ? -6.621 9.845 17.204 1.00 96.81 102 TYR A C 1
ATOM 815 O O . TYR A 1 102 ? -6.615 11.043 16.932 1.00 96.81 102 TYR A O 1
ATOM 823 N N . LEU A 1 103 ? -7.765 9.167 17.346 1.00 94.94 103 LEU A N 1
ATOM 824 C CA . LEU A 1 103 ? -9.087 9.788 17.181 1.00 94.94 103 LEU A CA 1
ATOM 825 C C . LEU A 1 103 ? -9.373 10.833 18.265 1.00 94.94 103 LEU A C 1
ATOM 827 O O . LEU A 1 103 ? -10.018 11.840 17.994 1.00 94.94 103 LEU A O 1
ATOM 831 N N . HIS A 1 104 ? -8.877 10.625 19.483 1.00 94.06 104 HIS A N 1
ATOM 832 C CA . HIS A 1 104 ? -8.977 11.615 20.548 1.00 94.06 104 HIS A CA 1
ATOM 833 C C . HIS A 1 104 ? -8.140 12.867 20.240 1.00 94.06 104 HIS A C 1
ATOM 835 O O . HIS A 1 104 ? -8.572 13.979 20.529 1.00 94.06 104 HIS A O 1
ATOM 841 N N . GLU A 1 105 ? -6.946 12.704 19.665 1.00 96.25 105 GLU A N 1
ATOM 842 C CA . GLU A 1 105 ? -6.051 13.816 19.323 1.00 96.25 105 GLU A CA 1
ATOM 843 C C . GLU A 1 105 ? -6.505 14.598 18.080 1.00 96.25 105 GLU A C 1
ATOM 845 O O . GLU A 1 105 ? -6.392 15.824 18.043 1.00 96.25 105 GLU A O 1
ATOM 850 N N . HIS A 1 106 ? -7.036 13.906 17.070 1.00 93.75 106 HIS A N 1
ATOM 851 C CA . HIS A 1 106 ? -7.337 14.483 15.754 1.00 93.75 106 HIS A CA 1
ATOM 852 C C . HIS A 1 106 ? -8.834 14.555 15.417 1.00 93.75 106 HIS A C 1
ATOM 854 O O . HIS A 1 106 ? -9.202 14.999 14.330 1.00 93.75 106 HIS A O 1
ATOM 860 N N . GLY A 1 107 ? -9.704 14.140 16.338 1.00 92.44 107 GLY A N 1
ATOM 861 C CA . GLY A 1 107 ? -11.154 14.126 16.164 1.00 92.44 107 GLY A CA 1
ATOM 862 C C . GLY A 1 107 ? -11.673 12.915 15.384 1.00 92.44 107 GLY A C 1
ATOM 863 O O . GLY A 1 107 ? -10.978 12.315 14.558 1.00 92.44 107 GLY A O 1
ATOM 864 N N . ASN A 1 108 ? -12.943 12.574 15.627 1.00 90.31 108 ASN A N 1
ATOM 865 C CA . ASN A 1 108 ? -13.601 11.420 15.0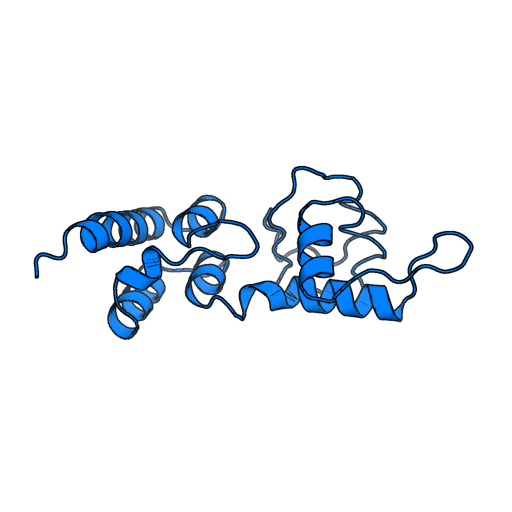07 1.00 90.31 108 ASN A CA 1
ATOM 866 C C . ASN A 1 108 ? -13.751 11.558 13.486 1.00 90.31 108 ASN A C 1
ATOM 868 O O . ASN A 1 108 ? -13.732 10.543 12.796 1.00 90.31 108 ASN A O 1
ATOM 872 N N . ASP A 1 109 ? -13.814 12.782 12.956 1.00 90.00 109 ASP A N 1
ATOM 873 C CA . ASP A 1 109 ? -13.911 13.041 11.513 1.00 90.00 109 ASP A CA 1
ATOM 874 C C . ASP A 1 109 ? -12.713 12.480 10.736 1.00 90.00 109 ASP A C 1
ATOM 876 O O . ASP A 1 109 ? -12.830 12.144 9.558 1.00 90.00 109 ASP A O 1
ATOM 880 N N . SER A 1 110 ? -11.569 12.281 11.402 1.00 91.06 110 SER A N 1
ATOM 881 C CA . SER A 1 110 ? -10.417 11.590 10.815 1.00 91.06 110 SER A CA 1
ATOM 882 C C . SER A 1 110 ? -10.761 10.167 10.349 1.00 91.06 110 SER A C 1
ATOM 884 O O . SER A 1 110 ? -10.175 9.684 9.381 1.00 91.06 110 SER A O 1
ATOM 886 N N . ALA A 1 111 ? -11.735 9.497 10.981 1.00 92.25 111 ALA A N 1
ATOM 887 C CA . ALA A 1 111 ? -12.225 8.181 10.560 1.00 92.25 111 ALA A CA 1
ATOM 888 C C . ALA A 1 111 ? -12.949 8.214 9.201 1.00 92.25 111 ALA A C 1
ATOM 890 O O . ALA A 1 111 ? -13.003 7.190 8.520 1.00 92.25 111 ALA A O 1
ATOM 891 N N . LEU A 1 112 ? -13.456 9.383 8.790 1.00 89.50 112 LEU A N 1
ATOM 892 C CA . LEU A 1 112 ? -14.137 9.606 7.511 1.00 89.50 112 LEU A CA 1
ATOM 893 C C . LEU A 1 112 ? -13.179 10.013 6.386 1.00 89.50 112 LEU A C 1
ATOM 895 O O . LEU A 1 112 ? -13.598 10.108 5.231 1.00 89.50 112 LEU A O 1
ATOM 899 N N . ALA A 1 113 ? -11.903 10.267 6.696 1.00 90.56 113 ALA A N 1
ATOM 900 C CA . ALA A 1 113 ? -10.932 10.728 5.716 1.00 90.56 113 ALA A CA 1
ATOM 901 C C . ALA A 1 113 ? -10.825 9.737 4.548 1.00 90.56 113 ALA A C 1
ATOM 903 O O . ALA A 1 113 ? -10.551 8.552 4.731 1.00 90.56 113 ALA A O 1
ATOM 904 N N . ILE A 1 114 ? -11.016 10.223 3.326 1.00 88.44 114 ILE A N 1
ATOM 905 C CA . ILE A 1 114 ? -10.859 9.410 2.121 1.00 88.44 114 ILE A CA 1
ATOM 906 C C . ILE A 1 114 ? -9.454 9.655 1.582 1.00 88.44 114 ILE A C 1
ATOM 908 O O . ILE A 1 114 ? -9.097 10.792 1.281 1.00 88.44 114 ILE A O 1
ATOM 912 N N . ASP A 1 115 ? -8.670 8.586 1.428 1.00 84.75 115 ASP A N 1
ATOM 913 C CA . ASP A 1 115 ? -7.456 8.625 0.616 1.00 84.75 115 ASP A C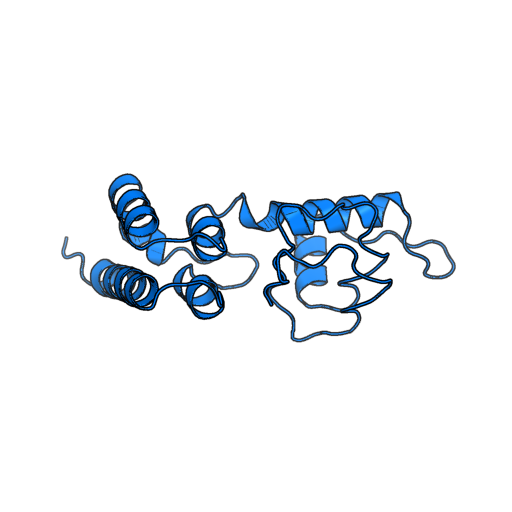A 1
ATOM 914 C C . ASP A 1 115 ? -7.888 8.964 -0.814 1.00 84.75 115 ASP A C 1
ATOM 916 O O . ASP A 1 115 ? -8.451 8.117 -1.509 1.00 84.75 115 ASP A O 1
ATOM 920 N N . THR A 1 116 ? -7.668 10.209 -1.238 1.00 76.38 116 THR A N 1
ATOM 921 C CA . THR A 1 116 ? -8.104 10.740 -2.541 1.00 76.38 116 THR A CA 1
ATOM 922 C C . THR A 1 116 ? -7.507 9.973 -3.713 1.00 76.38 116 THR A C 1
ATOM 924 O O . THR A 1 116 ? -8.049 10.004 -4.815 1.00 76.38 116 THR A O 1
ATOM 927 N N . ILE A 1 117 ? -6.422 9.246 -3.460 1.00 73.25 117 ILE A N 1
ATOM 928 C CA . ILE A 1 117 ? -5.696 8.468 -4.443 1.00 73.25 117 ILE A CA 1
ATOM 929 C C . ILE A 1 117 ? -6.356 7.093 -4.655 1.00 73.25 117 ILE A C 1
ATOM 931 O O . ILE A 1 117 ? -6.447 6.615 -5.785 1.00 73.25 117 ILE A O 1
ATOM 935 N N . ARG A 1 118 ? -6.846 6.448 -3.586 1.00 82.44 118 ARG A N 1
ATOM 936 C CA . ARG A 1 1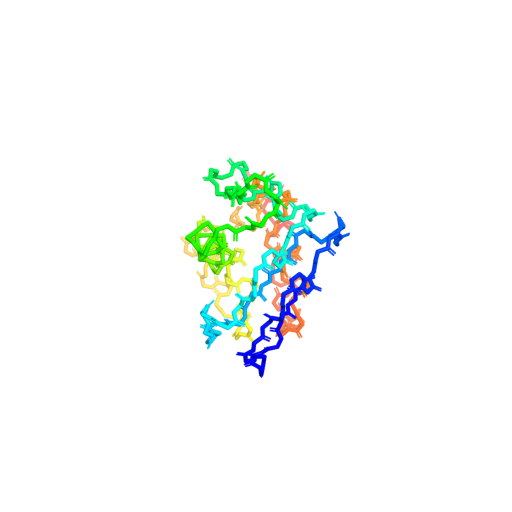18 ? -7.425 5.082 -3.626 1.00 82.44 118 ARG A CA 1
ATOM 937 C C . ARG A 1 118 ? -8.939 5.032 -3.450 1.00 82.44 118 ARG A C 1
ATOM 939 O O . ARG A 1 118 ? -9.543 3.984 -3.685 1.00 82.44 118 ARG A O 1
ATOM 946 N N . GLY A 1 119 ? -9.547 6.128 -3.008 1.00 87.25 119 GLY A N 1
ATOM 947 C CA . GLY A 1 119 ? -10.949 6.193 -2.606 1.00 87.25 119 GLY A CA 1
ATOM 948 C C . GLY A 1 119 ? -11.257 5.347 -1.367 1.00 87.25 119 GLY A C 1
ATOM 949 O O . GLY A 1 119 ? -12.351 4.799 -1.268 1.00 87.25 119 GLY A O 1
ATOM 950 N N . MET A 1 120 ? -10.293 5.171 -0.458 1.00 90.50 120 MET A N 1
ATOM 951 C CA . MET A 1 120 ? -10.428 4.300 0.717 1.00 90.50 120 MET A CA 1
ATOM 952 C C . MET A 1 120 ? -10.452 5.105 2.014 1.00 90.50 120 MET A C 1
ATOM 954 O O . MET A 1 120 ? -9.658 6.024 2.192 1.00 90.50 120 MET A O 1
ATOM 958 N N . THR A 1 121 ? -11.328 4.723 2.940 1.00 93.75 121 THR A N 1
ATOM 959 C CA . THR A 1 121 ? -11.317 5.220 4.331 1.00 93.75 121 THR A CA 1
ATOM 960 C C . THR A 1 121 ? -10.380 4.373 5.204 1.00 93.75 121 THR A C 1
ATOM 962 O O . THR A 1 121 ? -10.051 3.243 4.817 1.00 93.75 121 THR A O 1
ATOM 965 N N . PRO A 1 122 ? -9.981 4.841 6.402 1.00 95.31 122 PRO A N 1
ATOM 966 C CA . PRO A 1 122 ? -9.225 4.033 7.353 1.00 95.31 122 PRO A CA 1
ATOM 967 C C . PRO A 1 122 ? -9.882 2.684 7.656 1.00 95.31 122 PRO A C 1
ATOM 969 O O . PRO A 1 122 ? -9.191 1.669 7.725 1.00 95.31 122 PRO A O 1
ATOM 972 N N . LEU A 1 123 ? -11.217 2.641 7.750 1.00 94.62 123 LEU A N 1
ATOM 973 C CA . LEU A 1 123 ? -11.959 1.404 7.991 1.00 94.62 123 LEU A CA 1
ATOM 974 C C . LEU A 1 123 ? -11.769 0.379 6.862 1.00 94.62 123 LEU A C 1
ATOM 976 O O . LEU A 1 123 ? -11.620 -0.810 7.145 1.00 94.62 123 LEU A O 1
ATOM 980 N N . HIS A 1 124 ? -11.713 0.815 5.598 1.00 93.12 124 HIS A N 1
ATOM 981 C CA . HIS A 1 124 ? -11.419 -0.081 4.474 1.00 93.12 124 HIS A CA 1
ATOM 982 C C . HIS A 1 124 ? -10.028 -0.709 4.616 1.00 93.12 124 HIS A C 1
ATOM 984 O O . HIS A 1 124 ? -9.878 -1.918 4.442 1.00 93.12 124 HIS A O 1
ATOM 990 N N . ILE A 1 125 ? -9.019 0.101 4.955 1.00 94.12 125 ILE A N 1
ATOM 991 C CA . ILE A 1 125 ? -7.639 -0.367 5.135 1.00 94.12 125 ILE A CA 1
ATOM 992 C C . ILE A 1 125 ? -7.551 -1.341 6.310 1.00 94.12 125 ILE A C 1
ATOM 994 O O . ILE A 1 125 ? -7.017 -2.439 6.149 1.00 94.12 125 ILE A O 1
ATOM 998 N N . LEU A 1 126 ? -8.126 -0.974 7.459 1.00 95.38 126 LEU A N 1
ATOM 999 C CA . LEU A 1 126 ? -8.116 -1.806 8.658 1.00 95.38 126 LEU A CA 1
ATOM 1000 C C . LEU A 1 126 ? -8.829 -3.144 8.425 1.00 95.38 126 LEU A C 1
ATOM 1002 O O . LEU A 1 126 ? -8.335 -4.181 8.850 1.00 95.38 126 LEU A O 1
ATOM 1006 N N . SER A 1 127 ? -9.949 -3.140 7.698 1.00 93.88 127 SER A N 1
ATOM 1007 C CA . SER A 1 127 ? -10.708 -4.360 7.387 1.00 93.88 127 SER A CA 1
ATOM 1008 C C . SER A 1 127 ? -9.937 -5.336 6.493 1.00 93.88 127 SER A C 1
ATOM 1010 O O . SER A 1 127 ? -10.210 -6.533 6.505 1.00 93.88 127 SER A O 1
ATOM 1012 N N . MET A 1 128 ? -8.981 -4.840 5.702 1.00 92.69 128 MET A N 1
ATOM 1013 C CA . MET A 1 128 ? -8.097 -5.677 4.888 1.00 92.69 128 MET A CA 1
ATOM 1014 C C . MET A 1 128 ? -6.821 -6.098 5.626 1.00 92.69 128 MET A C 1
ATOM 1016 O O . MET A 1 128 ? -6.107 -6.964 5.119 1.00 92.69 128 MET A O 1
ATOM 1020 N N . ASN A 1 129 ? -6.503 -5.479 6.768 1.00 94.31 129 ASN A N 1
ATOM 1021 C CA . ASN A 1 129 ? -5.299 -5.770 7.535 1.00 94.31 129 ASN A CA 1
ATOM 1022 C C . ASN A 1 129 ? -5.487 -7.094 8.301 1.00 94.31 129 ASN A C 1
ATOM 1024 O O . ASN A 1 129 ? -6.270 -7.144 9.251 1.00 94.31 129 ASN A O 1
ATOM 1028 N N . PRO A 1 130 ? -4.755 -8.168 7.947 1.00 93.31 130 PRO A N 1
ATOM 1029 C CA . PRO A 1 130 ? -4.920 -9.476 8.583 1.00 93.31 130 PRO A CA 1
ATOM 1030 C C . PRO A 1 130 ? -4.476 -9.499 10.053 1.00 93.31 130 PRO A C 1
ATOM 1032 O O . PRO A 1 130 ? -4.734 -10.477 10.752 1.00 93.31 130 PRO A O 1
ATOM 1035 N N . HIS A 1 131 ? -3.800 -8.447 10.521 1.00 92.00 131 HIS A N 1
ATOM 1036 C CA . HIS A 1 131 ? -3.339 -8.305 11.897 1.00 92.00 131 HIS A CA 1
ATOM 1037 C C . HIS A 1 131 ? -4.272 -7.454 12.762 1.00 92.00 131 HIS A C 1
ATOM 1039 O O . HIS A 1 131 ? -4.051 -7.368 13.968 1.00 92.00 131 HIS A O 1
ATOM 1045 N N . ALA A 1 132 ? -5.305 -6.837 12.180 1.00 94.75 132 ALA A N 1
ATOM 1046 C CA . ALA A 1 132 ? -6.232 -5.991 12.916 1.00 94.75 132 ALA A CA 1
ATOM 1047 C C . ALA A 1 132 ? -7.025 -6.807 13.958 1.00 94.75 132 ALA A C 1
ATOM 1049 O O . ALA A 1 132 ? -7.751 -7.737 13.591 1.00 94.75 132 ALA A O 1
ATOM 1050 N N . PRO A 1 133 ? -6.941 -6.464 15.258 1.00 93.88 133 PRO A N 1
ATOM 1051 C CA . PRO A 1 133 ? -7.804 -7.062 16.270 1.00 93.88 133 PRO A CA 1
ATOM 1052 C C . PRO A 1 133 ? -9.288 -6.765 15.983 1.00 93.88 133 PRO A C 1
ATOM 1054 O O . PRO A 1 133 ? -9.613 -5.655 15.579 1.00 93.88 133 PRO A O 1
ATOM 1057 N N . PRO A 1 134 ? -10.239 -7.672 16.262 1.00 91.12 134 PRO A N 1
ATOM 1058 C CA . PRO A 1 134 ? -11.663 -7.403 16.016 1.00 91.12 134 PRO A CA 1
ATOM 1059 C C . PRO A 1 134 ? -12.178 -6.110 16.674 1.00 91.12 134 PRO A C 1
ATOM 1061 O O . PRO A 1 134 ? -12.990 -5.384 16.098 1.00 91.12 134 PRO A O 1
ATOM 1064 N N . ASP A 1 135 ? -11.656 -5.782 17.857 1.00 93.31 135 ASP A N 1
ATOM 1065 C CA . ASP A 1 135 ? -12.033 -4.578 18.597 1.00 93.31 135 ASP A CA 1
ATOM 1066 C C . ASP A 1 135 ? -11.587 -3.282 17.904 1.00 93.31 135 ASP A C 1
ATOM 1068 O O . ASP A 1 135 ? -12.260 -2.262 18.051 1.00 93.31 135 ASP A O 1
ATOM 1072 N N . THR A 1 136 ? -10.498 -3.294 17.121 1.00 92.62 136 THR A N 1
ATOM 1073 C CA . THR A 1 136 ? -10.072 -2.100 16.370 1.00 92.62 136 THR A CA 1
ATOM 1074 C C . THR A 1 136 ? -11.069 -1.754 15.276 1.00 92.62 136 THR A C 1
ATOM 1076 O O . THR A 1 136 ? -11.391 -0.579 15.090 1.00 92.62 136 THR A O 1
ATOM 1079 N N . ILE A 1 137 ? -11.601 -2.771 14.591 1.00 91.44 137 ILE A N 1
ATOM 1080 C CA . ILE A 1 137 ? -12.601 -2.607 13.531 1.00 91.44 137 ILE A CA 1
ATOM 1081 C C . ILE A 1 137 ? -13.877 -2.007 14.125 1.00 91.44 137 ILE A C 1
ATOM 1083 O O . ILE A 1 137 ? -14.418 -1.046 13.583 1.00 91.44 137 ILE A O 1
ATOM 1087 N N . LEU A 1 138 ? -14.324 -2.524 15.276 1.00 90.62 138 LEU A N 1
ATOM 1088 C CA . LEU A 1 138 ? -15.495 -1.997 15.982 1.00 90.62 138 LEU A CA 1
ATOM 1089 C C . LEU A 1 138 ? -15.301 -0.550 16.444 1.00 90.62 138 LEU A C 1
ATOM 1091 O O . LEU A 1 138 ? -16.241 0.240 16.367 1.00 90.62 138 LEU A O 1
ATOM 1095 N N . THR A 1 139 ? -14.110 -0.197 16.925 1.00 91.38 139 THR A N 1
ATOM 1096 C CA . THR A 1 139 ? -13.785 1.180 17.311 1.00 91.38 139 THR A CA 1
ATOM 1097 C C . THR A 1 139 ? -13.902 2.135 16.129 1.00 91.38 139 THR A C 1
ATOM 1099 O O . THR A 1 139 ? -14.614 3.134 16.232 1.00 91.38 139 THR A O 1
ATOM 1102 N N . LEU A 1 140 ? -13.259 1.822 15.000 1.00 90.56 140 LEU A N 1
ATOM 1103 C CA . LEU A 1 140 ? -13.303 2.684 13.817 1.00 90.56 140 LEU A CA 1
ATOM 1104 C C . LEU A 1 140 ? -14.707 2.772 13.218 1.00 90.56 140 LEU A C 1
ATOM 1106 O O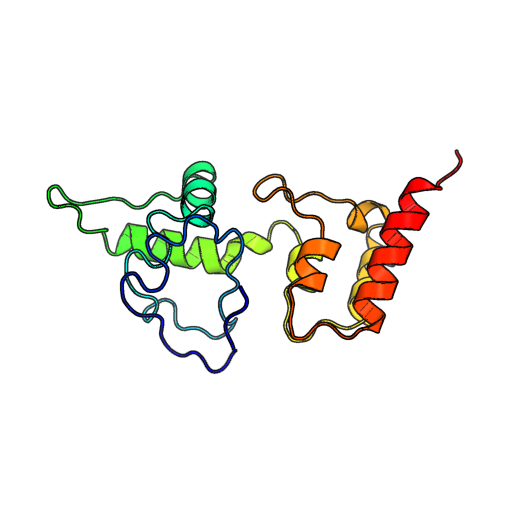 . LEU A 1 140 ? -15.144 3.863 12.870 1.00 90.56 140 LEU A O 1
ATOM 1110 N N . LEU A 1 141 ? -15.446 1.660 13.185 1.00 90.50 141 LEU A N 1
ATOM 1111 C CA . LEU A 1 141 ? -16.836 1.646 12.730 1.00 90.50 141 LEU A CA 1
ATOM 1112 C C . LEU A 1 141 ? -17.732 2.560 13.581 1.00 90.50 141 LEU A C 1
ATOM 1114 O O . LEU A 1 141 ? -18.574 3.273 13.047 1.00 90.50 141 LEU A O 1
ATOM 1118 N N . LYS A 1 142 ? -17.559 2.563 14.909 1.00 89.25 142 LYS A N 1
ATOM 1119 C CA . LYS A 1 142 ? -18.316 3.459 15.798 1.00 89.25 142 LYS A CA 1
ATOM 1120 C C . LYS A 1 142 ? -17.947 4.922 15.588 1.00 89.25 142 LYS A C 1
ATOM 1122 O O . LYS A 1 142 ? -18.833 5.765 15.643 1.00 89.25 142 LYS A O 1
ATOM 1127 N N . ALA A 1 143 ? -16.666 5.223 15.388 1.00 86.50 143 ALA A N 1
ATOM 1128 C CA . ALA A 1 143 ? -16.215 6.586 15.128 1.00 86.50 143 ALA A CA 1
ATOM 1129 C C . ALA A 1 143 ? -16.800 7.130 13.815 1.00 86.50 143 ALA A C 1
ATOM 1131 O O . ALA A 1 143 ? -17.306 8.245 13.811 1.00 86.50 143 ALA A O 1
ATOM 1132 N N . ASP A 1 144 ? -16.816 6.310 12.761 1.00 78.12 144 ASP A N 1
ATOM 1133 C CA . ASP A 1 144 ? -17.431 6.611 11.461 1.00 78.12 144 ASP A CA 1
ATOM 1134 C C . ASP A 1 144 ? -18.944 6.904 11.609 1.00 78.12 144 ASP A C 1
ATOM 1136 O O . ASP A 1 144 ? -19.419 7.982 11.256 1.00 78.12 144 ASP A O 1
ATOM 1140 N N . ILE A 1 145 ? -19.692 6.013 12.280 1.00 76.62 145 ILE A N 1
ATOM 1141 C CA . ILE A 1 145 ? -21.137 6.190 12.533 1.00 76.62 145 ILE A CA 1
ATOM 1142 C C . ILE A 1 145 ? -21.430 7.437 13.383 1.00 76.62 145 ILE A C 1
ATOM 1144 O O . ILE A 1 145 ? -22.402 8.147 13.130 1.00 76.62 145 ILE A O 1
ATOM 1148 N N . ASN A 1 146 ? -20.624 7.697 14.413 1.00 64.62 146 ASN A N 1
ATOM 1149 C CA . ASN A 1 146 ? -20.859 8.812 15.329 1.00 64.62 146 ASN A CA 1
ATOM 1150 C C . ASN A 1 146 ? -20.437 10.164 14.737 1.00 64.62 146 ASN A C 1
ATOM 1152 O O . ASN A 1 146 ? -21.019 11.176 15.116 1.00 64.62 146 ASN A O 1
ATOM 1156 N N . ALA A 1 147 ? -19.475 10.195 13.810 1.00 57.50 147 ALA A N 1
ATOM 1157 C CA . ALA A 1 147 ? -19.103 11.410 13.085 1.00 57.50 147 ALA A CA 1
ATOM 1158 C C . ALA A 1 147 ? -20.250 11.919 12.186 1.00 57.50 147 ALA A C 1
ATOM 1160 O O . ALA A 1 147 ? -20.384 13.118 11.973 1.00 57.50 147 ALA A O 1
ATOM 1161 N N . ALA A 1 148 ? -21.152 11.034 11.740 1.00 48.00 148 ALA A N 1
ATOM 1162 C CA . ALA A 1 148 ? -22.374 11.421 11.028 1.00 48.00 148 ALA A CA 1
ATOM 1163 C C . ALA A 1 148 ? -23.478 12.022 11.931 1.00 48.00 148 ALA A C 1
ATOM 1165 O O . ALA A 1 148 ? -24.442 12.579 11.412 1.00 48.00 148 ALA A O 1
ATOM 1166 N N . ASN A 1 149 ? -23.350 11.912 13.260 1.00 49.72 149 ASN A N 1
ATOM 1167 C CA . ASN A 1 149 ? -24.358 12.322 14.250 1.00 49.72 149 ASN A CA 1
ATOM 1168 C C . ASN A 1 149 ? -23.922 13.529 15.104 1.00 49.72 149 ASN A C 1
ATOM 1170 O O . ASN A 1 149 ? -24.448 13.729 16.200 1.00 49.72 149 ASN A O 1
ATOM 1174 N N . VAL A 1 150 ? -22.959 14.330 14.643 1.00 45.81 150 VAL A N 1
ATOM 1175 C CA . VAL A 1 150 ? -22.609 15.584 15.321 1.00 45.81 150 VAL A CA 1
ATOM 1176 C C . VAL A 1 150 ? -23.719 16.606 15.036 1.00 45.81 150 VAL A C 1
ATOM 1178 O O . VAL A 1 150 ? -23.754 17.209 13.968 1.00 45.81 150 VAL A O 1
ATOM 1181 N N . GLU A 1 151 ? -24.677 16.725 15.961 1.00 43.38 151 GLU A N 1
ATOM 1182 C CA . GLU A 1 151 ? -25.615 17.855 16.021 1.00 43.38 151 GLU A CA 1
ATOM 1183 C C . GLU A 1 151 ? -24.841 19.148 16.358 1.00 43.38 151 GLU A C 1
ATOM 1185 O O . GLU A 1 151 ? -23.936 19.114 17.198 1.00 43.38 151 GLU A O 1
ATOM 1190 N N . ASP A 1 152 ? -25.198 20.242 15.668 1.00 36.06 152 ASP A N 1
ATOM 1191 C CA . ASP A 1 152 ? -24.648 21.611 15.788 1.00 36.06 152 ASP A CA 1
ATOM 1192 C C . ASP A 1 152 ? -24.638 22.182 17.224 1.00 36.06 152 ASP A C 1
ATOM 1194 O O . ASP A 1 152 ? -25.633 21.994 17.968 1.00 36.06 152 ASP A O 1
#